Protein AF-A0A1A2S470-F1 (afdb_monomer_lite)

Foldseek 3Di:
DQVVVVCVVVVFPDKDFDPVLVVVVQVVQQVVCPPDPLQPPDDDPQADPVSDRDPDDPDDVVVVCVVPVDDDCVRMDRDDPPPDPVVVVPPPPPDDD

Sequence (97 aa):
MRALTYVRRRGKRYLAVRPVALADFVAEVDRWMSGTVWTTQCSNYFRAPNGRVVTQWRRSARPFWGMTRRLRPAGFRFAAPTASAADAVTGSERGVQ

Secondary structure (DSSP, 8-state):
-HHHHHHHHTT----EE-HHHHHHHHHHHHHHHTTSGGGSSS--TTB-TTS-B-S---S-HHHHHHHHSS--GGGEE-SPPP--TTTTTTTSS-S--

pLDDT: mean 83.55, std 15.25, range [39.53, 96.31]

Structure (mmCIF, N/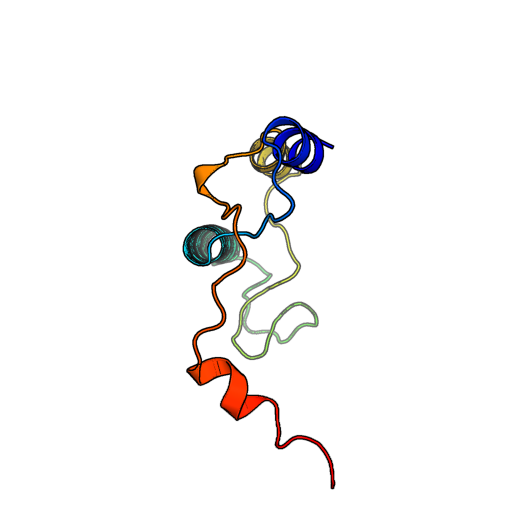CA/C/O backbone):
data_AF-A0A1A2S470-F1
#
_entry.id   AF-A0A1A2S470-F1
#
loop_
_atom_site.group_PDB
_atom_site.id
_atom_site.type_symbol
_atom_site.label_atom_id
_atom_site.label_alt_id
_atom_site.label_comp_id
_atom_site.label_asym_id
_atom_site.label_entity_id
_atom_site.label_seq_id
_atom_site.pdbx_PDB_ins_code
_atom_site.Cartn_x
_atom_site.Cartn_y
_atom_site.Cartn_z
_atom_site.occupancy
_atom_site.B_iso_or_equiv
_atom_site.auth_seq_id
_atom_site.auth_comp_id
_atom_site.auth_asym_id
_atom_site.auth_atom_id
_atom_site.pdbx_PDB_model_num
ATOM 1 N N . MET A 1 1 ? -2.180 15.285 9.755 1.00 75.94 1 MET A N 1
ATOM 2 C CA . MET A 1 1 ? -2.374 13.820 9.917 1.00 75.94 1 MET A CA 1
ATOM 3 C C . MET A 1 1 ? -3.812 13.390 9.571 1.00 75.94 1 MET A C 1
ATOM 5 O O . MET A 1 1 ? -4.662 13.384 10.448 1.00 75.94 1 MET A O 1
ATOM 9 N N . ARG A 1 2 ? -4.132 13.033 8.311 1.00 89.19 2 ARG A N 1
ATOM 10 C CA . ARG A 1 2 ? -5.533 12.755 7.887 1.00 89.19 2 ARG A CA 1
ATOM 11 C C . ARG A 1 2 ? -6.116 11.440 8.429 1.00 89.19 2 ARG A C 1
ATOM 13 O O . ARG A 1 2 ? -7.286 11.413 8.798 1.00 89.19 2 ARG A O 1
ATOM 20 N N . ALA A 1 3 ? -5.315 10.374 8.495 1.00 92.25 3 ALA A N 1
ATOM 21 C CA . ALA A 1 3 ? -5.757 9.066 8.989 1.00 92.25 3 ALA A CA 1
ATOM 22 C C . ALA A 1 3 ? -6.164 9.116 10.470 1.00 92.25 3 ALA A C 1
ATOM 24 O O . ALA A 1 3 ? -7.269 8.710 10.824 1.00 92.25 3 ALA A O 1
ATOM 25 N N . LEU A 1 4 ? -5.320 9.719 11.312 1.00 93.56 4 LEU A N 1
ATOM 26 C CA . LEU A 1 4 ? -5.609 9.893 12.735 1.00 93.56 4 LEU A CA 1
ATOM 27 C C . LEU A 1 4 ? -6.847 10.771 12.966 1.00 93.56 4 LEU A C 1
ATOM 29 O O . LEU A 1 4 ? -7.703 10.425 13.776 1.00 93.56 4 LEU A O 1
ATOM 33 N N . THR A 1 5 ? -6.992 11.875 12.220 1.00 94.19 5 THR A N 1
ATOM 34 C CA . THR A 1 5 ? -8.196 12.717 12.295 1.00 94.19 5 THR A CA 1
ATOM 35 C C . THR A 1 5 ? -9.459 11.938 11.923 1.00 94.19 5 THR A C 1
ATOM 37 O O . THR A 1 5 ? -10.469 12.072 12.610 1.00 94.19 5 THR A O 1
ATOM 40 N N . TYR A 1 6 ? -9.417 11.112 10.872 1.00 94.06 6 TYR A N 1
ATOM 41 C CA . TYR A 1 6 ? -10.556 10.284 10.466 1.00 94.06 6 TYR A CA 1
ATOM 42 C C . TYR A 1 6 ? -10.964 9.297 11.568 1.00 94.06 6 TYR A C 1
ATOM 44 O O . TYR A 1 6 ? -12.137 9.223 11.925 1.00 94.06 6 TYR A O 1
ATOM 52 N N . VAL A 1 7 ? -9.990 8.578 12.132 1.00 94.81 7 VAL A N 1
ATOM 53 C CA . VAL A 1 7 ? -10.201 7.591 13.203 1.00 94.81 7 VAL A CA 1
ATOM 54 C C . VAL A 1 7 ? -10.812 8.255 14.440 1.00 94.81 7 VAL A C 1
ATOM 56 O O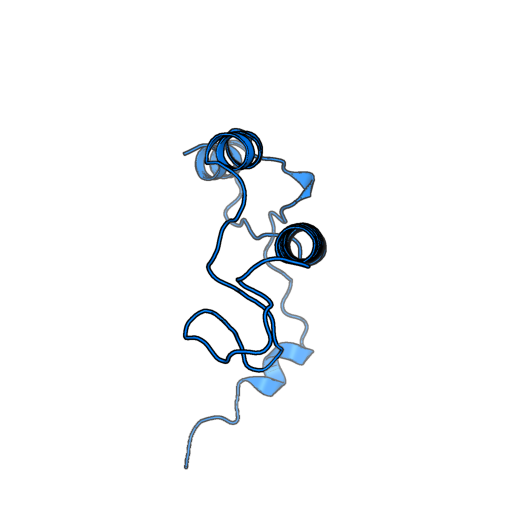 . VAL A 1 7 ? -11.846 7.796 14.927 1.00 94.81 7 VAL A O 1
ATOM 59 N N . ARG A 1 8 ? -10.254 9.395 14.875 1.00 94.75 8 ARG A N 1
ATOM 60 C CA . ARG A 1 8 ? -10.755 10.168 16.025 1.00 94.75 8 ARG A CA 1
ATOM 61 C C . ARG A 1 8 ? -12.181 10.677 15.815 1.00 94.75 8 ARG A C 1
ATOM 63 O O . ARG A 1 8 ? -13.023 10.480 16.682 1.00 94.75 8 ARG A O 1
ATOM 70 N N . ARG A 1 9 ? -12.486 11.270 14.652 1.00 95.50 9 ARG A N 1
ATOM 71 C CA . ARG A 1 9 ? -13.839 11.776 14.329 1.00 95.50 9 ARG A CA 1
ATOM 72 C C . ARG A 1 9 ? -14.903 10.679 14.279 1.00 95.50 9 ARG A C 1
ATOM 74 O O . ARG A 1 9 ? -16.082 10.972 14.413 1.00 95.50 9 ARG A O 1
ATOM 81 N N . ARG A 1 10 ? -14.500 9.429 14.048 1.00 94.38 10 ARG A N 1
ATOM 82 C CA . ARG A 1 10 ? -15.395 8.267 13.975 1.00 94.38 10 ARG A CA 1
ATOM 83 C C . ARG A 1 10 ? -15.426 7.451 15.273 1.00 94.38 10 ARG A C 1
ATOM 85 O O . ARG A 1 10 ? -15.978 6.352 15.261 1.00 94.38 10 ARG A O 1
ATOM 92 N N . GLY A 1 11 ? -14.801 7.938 16.352 1.00 95.38 11 GLY A N 1
ATOM 93 C CA . GLY A 1 11 ? -14.725 7.230 17.635 1.00 95.38 11 GLY A CA 1
ATOM 94 C C . GLY A 1 11 ? -14.021 5.871 17.547 1.00 95.38 11 GLY A C 1
ATOM 95 O O . GLY A 1 11 ? -14.280 4.979 18.351 1.00 95.38 11 GLY A O 1
ATOM 96 N N . LYS A 1 12 ? -13.168 5.664 16.536 1.00 94.75 12 LYS A N 1
ATOM 97 C CA . LYS A 1 12 ? -12.440 4.407 16.344 1.00 94.75 12 LYS A CA 1
ATOM 98 C C . LYS A 1 12 ? -11.111 4.463 17.092 1.00 94.75 12 LYS A C 1
ATOM 100 O O . LYS A 1 12 ? -10.523 5.525 17.260 1.00 94.75 12 LYS A O 1
ATOM 105 N N . ARG A 1 13 ? -10.634 3.296 17.520 1.00 94.00 13 ARG A N 1
ATOM 106 C CA . ARG A 1 13 ? -9.327 3.111 18.182 1.00 94.00 13 ARG A CA 1
ATOM 107 C C . ARG A 1 13 ? -8.388 2.207 17.384 1.00 94.00 13 ARG A C 1
ATOM 109 O O . ARG A 1 13 ? -7.275 1.938 17.808 1.00 94.00 13 ARG A O 1
ATOM 116 N N . TYR A 1 14 ? -8.853 1.744 16.227 1.00 94.62 14 TYR A N 1
ATOM 117 C CA . TYR A 1 14 ? -8.167 0.773 15.401 1.00 94.62 14 TYR A CA 1
ATOM 118 C C . TYR A 1 14 ? -8.181 1.208 13.938 1.00 94.62 14 TYR A C 1
ATOM 120 O O . TYR A 1 14 ? -9.202 1.677 13.428 1.00 94.62 14 TYR A O 1
ATOM 128 N N . LEU A 1 15 ? -7.046 1.030 13.268 1.00 94.94 15 LEU A N 1
ATOM 129 C CA . LEU A 1 15 ? -6.885 1.217 11.834 1.00 94.94 15 LEU A CA 1
ATOM 130 C C . LEU A 1 15 ? -5.801 0.259 11.339 1.00 94.94 15 LEU A C 1
ATOM 132 O O . LEU A 1 15 ? -4.664 0.348 11.788 1.00 94.94 15 LEU A O 1
ATOM 136 N N . ALA A 1 16 ? -6.129 -0.612 10.391 1.00 95.94 16 ALA A N 1
ATOM 137 C CA . ALA A 1 16 ? -5.140 -1.421 9.681 1.00 95.94 16 ALA A CA 1
ATOM 138 C C . ALA A 1 16 ? -5.480 -1.507 8.195 1.00 95.94 16 ALA A C 1
ATOM 140 O O . ALA A 1 16 ? -6.640 -1.373 7.808 1.00 95.94 16 ALA A O 1
ATOM 141 N N . VAL A 1 17 ? -4.472 -1.734 7.358 1.00 96.19 17 VAL A N 1
ATOM 142 C CA . VAL A 1 17 ? -4.661 -1.963 5.920 1.00 96.19 17 VAL A CA 1
ATOM 143 C C . VAL A 1 17 ? -5.342 -3.321 5.716 1.00 96.19 17 VAL A C 1
ATOM 145 O O . VAL A 1 17 ? -5.051 -4.284 6.428 1.00 96.19 17 VAL A O 1
ATOM 148 N N . ARG A 1 18 ? -6.287 -3.406 4.774 1.00 96.00 18 ARG A N 1
ATOM 149 C CA . ARG A 1 18 ? -6.885 -4.690 4.376 1.00 96.00 18 ARG A CA 1
ATOM 150 C C . ARG A 1 18 ? -5.863 -5.494 3.557 1.00 96.00 18 ARG A C 1
ATOM 152 O O . ARG A 1 18 ? -5.250 -4.896 2.675 1.00 96.00 18 ARG A O 1
ATOM 159 N N . PRO A 1 19 ? -5.724 -6.819 3.757 1.00 96.12 19 PRO A N 1
ATOM 160 C CA . PRO A 1 19 ? -4.759 -7.633 3.009 1.00 96.12 19 PRO A CA 1
ATOM 161 C C . PRO A 1 19 ? -4.868 -7.481 1.487 1.00 96.12 19 PRO A C 1
ATOM 163 O O . PRO A 1 19 ? -3.857 -7.287 0.824 1.00 96.12 19 PRO A O 1
ATOM 166 N N . VAL A 1 20 ? -6.094 -7.451 0.951 1.00 95.94 20 VAL A N 1
ATOM 167 C CA . VAL A 1 20 ? -6.343 -7.231 -0.485 1.00 95.94 20 VAL A CA 1
ATOM 168 C C . VAL A 1 20 ? -5.796 -5.889 -0.981 1.00 95.94 20 VAL A C 1
ATOM 170 O O . VAL A 1 20 ? -5.116 -5.842 -1.992 1.00 95.94 20 VAL A O 1
ATOM 173 N N . ALA A 1 21 ? -5.977 -4.805 -0.218 1.00 96.31 21 ALA A N 1
ATOM 174 C CA . ALA A 1 21 ? -5.489 -3.485 -0.613 1.00 96.31 21 ALA A CA 1
ATOM 175 C C . ALA A 1 21 ? -3.953 -3.412 -0.615 1.00 96.31 21 ALA A C 1
ATOM 177 O O . ALA A 1 21 ? -3.369 -2.701 -1.433 1.00 96.31 21 ALA A O 1
ATOM 178 N N . LEU A 1 22 ? -3.301 -4.141 0.298 1.00 95.50 22 LEU A N 1
ATOM 179 C CA . LEU A 1 22 ? -1.849 -4.287 0.291 1.00 95.50 22 LEU A CA 1
ATOM 180 C C . LEU A 1 22 ? -1.387 -5.106 -0.918 1.00 95.50 22 LEU A C 1
ATOM 182 O O . LEU A 1 22 ? -0.447 -4.687 -1.586 1.00 95.50 22 LEU A O 1
ATOM 186 N N . ALA A 1 23 ? -2.044 -6.233 -1.202 1.00 95.75 23 ALA A N 1
ATOM 187 C CA . ALA A 1 23 ? -1.721 -7.097 -2.335 1.00 95.75 23 ALA A CA 1
ATOM 188 C C . ALA A 1 23 ? -1.856 -6.356 -3.674 1.00 95.75 23 ALA A C 1
ATOM 190 O O . ALA A 1 23 ? -0.930 -6.397 -4.480 1.00 95.75 23 ALA A O 1
ATOM 191 N N . ASP A 1 24 ? -2.940 -5.600 -3.863 1.00 95.62 24 ASP A N 1
ATOM 192 C CA . ASP A 1 24 ? -3.169 -4.787 -5.062 1.00 95.62 24 ASP A CA 1
ATOM 193 C C . ASP A 1 24 ? -2.075 -3.722 -5.240 1.00 95.62 24 ASP A C 1
ATOM 195 O O . ASP A 1 24 ? -1.535 -3.541 -6.332 1.00 95.62 24 ASP A O 1
ATOM 199 N N . PHE A 1 25 ? -1.709 -3.024 -4.157 1.00 93.06 25 PHE A N 1
ATOM 200 C CA . PHE A 1 25 ? -0.629 -2.034 -4.184 1.00 93.06 25 PHE A CA 1
ATOM 201 C C . PHE A 1 25 ? 0.718 -2.674 -4.537 1.00 93.06 25 PHE A C 1
ATOM 203 O O . PHE A 1 25 ? 1.471 -2.140 -5.348 1.00 93.06 25 PHE A O 1
ATOM 210 N N . VAL A 1 26 ? 1.006 -3.826 -3.939 1.00 92.31 26 VAL A N 1
ATOM 211 C CA . VAL A 1 26 ? 2.211 -4.616 -4.188 1.00 92.31 26 VAL A CA 1
ATOM 212 C C . VAL A 1 26 ? 2.296 -5.060 -5.648 1.00 92.31 26 VAL A C 1
ATOM 214 O O . VAL A 1 26 ? 3.333 -4.846 -6.272 1.00 92.31 26 VAL A O 1
ATOM 217 N N . ALA A 1 27 ? 1.221 -5.619 -6.205 1.00 93.44 27 ALA A N 1
ATOM 218 C CA . ALA A 1 27 ? 1.183 -6.084 -7.589 1.00 93.44 27 ALA A CA 1
ATOM 219 C C . ALA A 1 27 ? 1.423 -4.934 -8.578 1.00 93.44 27 ALA A C 1
ATOM 221 O O . ALA A 1 27 ? 2.132 -5.085 -9.573 1.00 93.44 27 ALA A O 1
ATOM 222 N N . GLU A 1 28 ? 0.883 -3.753 -8.273 1.00 92.75 28 GLU A N 1
ATOM 223 C CA . GLU A 1 28 ? 1.101 -2.556 -9.076 1.00 92.75 28 GLU A CA 1
ATOM 224 C C . GLU A 1 28 ? 2.563 -2.083 -9.040 1.00 92.75 28 GLU A C 1
ATOM 226 O O . GLU A 1 28 ? 3.124 -1.710 -10.075 1.00 92.75 28 GLU A O 1
ATOM 231 N N . VAL A 1 29 ? 3.199 -2.125 -7.865 1.00 91.38 29 VAL A N 1
ATOM 232 C CA . VAL A 1 29 ? 4.623 -1.795 -7.715 1.00 91.38 29 VAL A CA 1
ATOM 233 C C . VAL A 1 29 ? 5.494 -2.802 -8.463 1.00 91.38 29 VAL A C 1
ATOM 235 O O . VAL A 1 29 ? 6.366 -2.384 -9.226 1.00 91.38 29 VAL A O 1
ATOM 238 N N . ASP A 1 30 ? 5.231 -4.101 -8.315 1.00 90.00 30 ASP A N 1
ATOM 239 C CA . ASP A 1 30 ? 5.964 -5.158 -9.019 1.00 90.00 30 ASP A CA 1
ATOM 240 C C . ASP A 1 30 ? 5.856 -4.973 -10.544 1.00 90.00 30 ASP A C 1
ATOM 242 O O . ASP A 1 30 ? 6.861 -5.020 -11.260 1.00 90.00 30 ASP A O 1
ATOM 246 N N . ARG A 1 31 ? 4.656 -4.644 -11.047 1.00 91.38 31 ARG A N 1
ATOM 247 C CA . ARG A 1 31 ? 4.429 -4.317 -12.462 1.00 91.38 31 ARG A CA 1
ATOM 248 C C . ARG A 1 31 ? 5.283 -3.144 -12.933 1.00 91.38 31 ARG A C 1
ATOM 250 O O . ARG A 1 31 ? 5.796 -3.174 -14.047 1.00 91.38 31 ARG A O 1
ATOM 257 N N . TRP A 1 32 ? 5.449 -2.105 -12.116 1.00 90.81 32 TRP A N 1
ATOM 258 C CA . TRP A 1 32 ? 6.304 -0.972 -12.477 1.00 90.81 32 TRP A CA 1
ATOM 259 C C . TRP A 1 32 ? 7.792 -1.306 -12.457 1.00 90.81 32 TRP A C 1
ATOM 261 O O . TRP A 1 32 ? 8.540 -0.666 -13.200 1.00 90.81 32 TRP A O 1
ATOM 271 N N . MET A 1 33 ? 8.213 -2.246 -11.610 1.00 89.25 33 MET A N 1
ATOM 272 C CA . MET A 1 33 ? 9.605 -2.687 -11.494 1.00 89.25 33 MET A CA 1
ATOM 273 C C . MET A 1 33 ? 10.029 -3.621 -12.624 1.00 89.25 33 MET A C 1
ATOM 275 O O . MET A 1 33 ? 11.205 -3.619 -12.986 1.00 89.25 33 MET A O 1
ATOM 279 N N . SER A 1 34 ? 9.091 -4.382 -13.192 1.00 88.44 34 SER A N 1
ATOM 280 C CA . SER A 1 34 ? 9.359 -5.291 -14.307 1.00 88.44 34 SER A CA 1
ATOM 281 C C . SER A 1 34 ? 10.027 -4.582 -15.491 1.00 88.44 34 SER A C 1
ATOM 283 O O . SER A 1 34 ? 9.636 -3.478 -15.881 1.00 88.44 34 SER A O 1
ATOM 285 N N . GLY A 1 35 ? 11.054 -5.221 -16.058 1.00 86.50 35 GLY A N 1
ATOM 286 C CA . GLY A 1 35 ? 11.791 -4.715 -17.220 1.00 86.50 35 GLY A CA 1
ATOM 287 C C . GLY A 1 35 ? 12.738 -3.553 -16.911 1.00 86.50 35 GLY A C 1
ATOM 288 O O . GLY A 1 35 ? 13.135 -2.824 -17.817 1.00 86.50 35 GLY A O 1
ATOM 289 N N . THR A 1 36 ? 13.093 -3.343 -15.642 1.00 86.69 36 THR A N 1
ATOM 290 C CA . THR A 1 36 ? 13.998 -2.262 -15.227 1.00 86.69 36 THR A CA 1
ATOM 291 C C . THR A 1 36 ? 15.309 -2.816 -14.689 1.00 86.69 36 THR A C 1
ATOM 293 O O . THR A 1 36 ? 15.418 -4.004 -14.386 1.00 86.69 36 THR A O 1
ATOM 296 N N . VAL A 1 37 ? 16.300 -1.937 -14.500 1.00 85.62 37 VAL A N 1
ATOM 297 C CA . VAL A 1 37 ? 17.589 -2.293 -13.879 1.00 85.62 37 VAL A CA 1
ATOM 298 C C . VAL A 1 37 ? 17.436 -2.909 -12.481 1.00 85.62 37 VAL A C 1
ATOM 300 O O . VAL A 1 37 ? 18.310 -3.633 -12.026 1.00 85.62 37 VAL A O 1
ATOM 303 N N . TRP A 1 38 ? 16.310 -2.673 -11.805 1.00 77.62 38 TRP A N 1
ATOM 304 C CA . TRP A 1 38 ? 16.022 -3.233 -10.485 1.00 77.62 38 TRP A CA 1
ATOM 305 C C . TRP A 1 38 ? 15.677 -4.728 -10.524 1.00 77.62 38 TRP A C 1
ATOM 307 O O . TRP A 1 38 ? 15.809 -5.410 -9.513 1.00 77.62 38 TRP A O 1
ATOM 317 N N . THR A 1 39 ? 15.249 -5.245 -11.678 1.00 77.38 39 THR A N 1
ATOM 318 C CA . THR A 1 39 ? 14.863 -6.653 -11.869 1.00 77.38 39 THR A CA 1
ATOM 319 C C . THR A 1 39 ? 15.841 -7.428 -12.752 1.00 77.38 39 THR A C 1
ATOM 321 O O . THR A 1 39 ? 15.526 -8.538 -13.177 1.00 77.38 39 THR A O 1
ATOM 324 N N . THR A 1 40 ? 17.009 -6.860 -13.068 1.00 78.62 40 THR A N 1
ATOM 325 C CA . THR A 1 40 ? 18.055 -7.583 -13.804 1.00 78.62 40 THR A CA 1
ATOM 326 C C . THR A 1 40 ? 18.614 -8.725 -12.948 1.00 78.62 40 THR A C 1
ATOM 328 O O . THR A 1 40 ? 18.453 -8.751 -11.728 1.00 78.62 40 THR A O 1
ATOM 331 N N . GLN A 1 41 ? 19.238 -9.719 -13.585 1.00 68.38 41 GLN A N 1
ATOM 332 C CA . GLN A 1 41 ? 19.641 -10.980 -12.941 1.00 68.38 41 GLN A CA 1
ATOM 333 C C . GLN A 1 41 ? 20.755 -10.841 -11.880 1.00 68.38 41 GLN A C 1
ATOM 335 O O . GLN A 1 41 ? 21.152 -11.838 -11.285 1.00 68.38 41 GLN A O 1
ATOM 340 N N . CYS A 1 42 ? 21.226 -9.629 -11.584 1.00 70.31 42 CYS A N 1
ATOM 341 C CA . CYS A 1 42 ? 22.227 -9.393 -10.551 1.00 70.31 42 CYS A CA 1
ATOM 342 C C . CYS A 1 42 ? 21.590 -9.395 -9.151 1.00 70.31 42 CYS A C 1
ATOM 344 O O . CYS A 1 42 ? 20.568 -8.748 -8.906 1.00 70.31 42 CYS A O 1
ATOM 346 N N . SER A 1 43 ? 22.209 -10.112 -8.211 1.00 71.69 43 SER A N 1
ATOM 347 C CA . SER A 1 43 ? 21.868 -9.994 -6.791 1.00 71.69 43 SER A CA 1
ATOM 348 C C . SER A 1 43 ? 22.312 -8.623 -6.275 1.00 71.69 43 SER A C 1
ATOM 350 O O . SER A 1 43 ? 23.416 -8.172 -6.575 1.00 71.69 43 SER A O 1
ATOM 352 N N . ASN A 1 44 ? 21.445 -7.938 -5.533 1.00 74.88 44 ASN A N 1
ATOM 353 C CA . ASN A 1 44 ? 21.706 -6.612 -4.978 1.00 74.88 44 ASN A CA 1
ATOM 354 C C . ASN A 1 44 ? 20.954 -6.454 -3.649 1.00 74.88 44 ASN A C 1
ATOM 356 O O . ASN A 1 44 ? 19.924 -7.095 -3.446 1.00 74.88 44 ASN A O 1
ATOM 360 N N . TYR A 1 45 ? 21.420 -5.548 -2.787 1.00 84.75 45 TYR A N 1
ATOM 361 C CA . TYR A 1 45 ? 20.877 -5.247 -1.457 1.00 84.75 45 TYR A CA 1
ATOM 362 C C . TYR A 1 45 ? 19.349 -5.053 -1.424 1.00 84.75 45 TYR A C 1
ATOM 364 O O . TYR A 1 45 ? 18.687 -5.428 -0.462 1.00 84.75 45 TYR A O 1
ATOM 372 N N . PHE A 1 46 ? 18.767 -4.492 -2.486 1.00 81.94 46 PHE A N 1
ATOM 373 C CA . PHE A 1 46 ? 17.335 -4.178 -2.553 1.00 81.94 46 PHE A CA 1
ATOM 374 C C . PHE A 1 46 ? 16.442 -5.356 -2.967 1.00 81.94 46 PHE A C 1
ATOM 376 O O . PHE A 1 46 ? 15.216 -5.207 -2.990 1.00 81.94 46 PHE A O 1
ATOM 383 N N . ARG A 1 47 ? 17.033 -6.500 -3.336 1.00 80.75 47 ARG A N 1
ATOM 384 C CA . ARG A 1 47 ? 16.318 -7.660 -3.871 1.00 80.75 47 ARG A CA 1
ATOM 385 C C . ARG A 1 47 ? 16.191 -8.739 -2.802 1.00 80.75 47 ARG A C 1
ATOM 387 O O . ARG A 1 47 ? 17.181 -9.227 -2.268 1.00 80.75 47 ARG A O 1
ATOM 394 N N . ALA A 1 48 ? 14.957 -9.120 -2.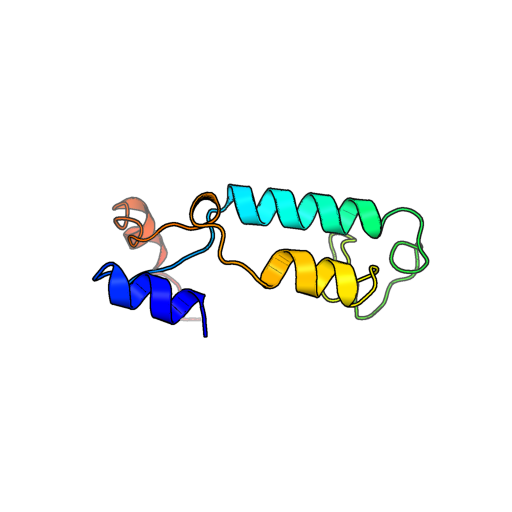500 1.00 84.50 48 ALA A N 1
ATOM 395 C CA . ALA A 1 48 ? 14.676 -10.231 -1.605 1.00 84.50 48 ALA A CA 1
ATOM 396 C C . ALA A 1 48 ? 14.984 -11.581 -2.292 1.00 84.50 48 ALA A C 1
ATOM 398 O O . ALA A 1 48 ? 14.983 -11.648 -3.525 1.00 84.50 48 ALA A O 1
ATOM 399 N N . PRO A 1 49 ? 15.170 -12.680 -1.531 1.00 83.56 49 PRO A N 1
ATOM 400 C CA . PRO A 1 49 ? 15.407 -14.015 -2.097 1.00 83.56 49 PRO A CA 1
ATOM 401 C C . PRO A 1 49 ? 14.325 -14.486 -3.083 1.00 83.56 49 PRO A C 1
ATOM 403 O O . PRO A 1 49 ? 14.606 -15.245 -4.001 1.00 83.56 49 PRO A O 1
ATOM 406 N N . ASN A 1 50 ? 13.093 -13.986 -2.945 1.00 83.06 50 ASN A N 1
ATOM 407 C CA . ASN A 1 50 ? 11.987 -14.244 -3.875 1.00 83.06 50 ASN A CA 1
ATOM 408 C C . ASN A 1 50 ? 12.049 -13.410 -5.175 1.00 83.06 50 ASN A C 1
ATOM 410 O O . ASN A 1 50 ? 11.097 -13.399 -5.952 1.00 83.06 50 ASN A O 1
ATOM 414 N N . GLY A 1 51 ? 13.134 -12.665 -5.395 1.00 80.19 51 GLY A N 1
ATOM 415 C CA . GLY A 1 51 ? 13.385 -11.879 -6.596 1.00 80.19 51 GLY A CA 1
ATOM 416 C C . GLY A 1 51 ? 12.715 -10.505 -6.633 1.00 80.19 51 GLY A C 1
ATOM 417 O O . GLY A 1 51 ? 12.962 -9.762 -7.588 1.00 80.19 51 GLY A O 1
ATOM 418 N N . ARG A 1 52 ? 11.912 -10.144 -5.623 1.00 84.50 52 ARG A N 1
ATOM 419 C CA . ARG A 1 52 ? 11.188 -8.865 -5.564 1.00 84.50 52 ARG A CA 1
ATOM 420 C C . ARG A 1 52 ? 12.052 -7.745 -5.002 1.00 84.50 52 ARG A C 1
ATOM 422 O O . ARG A 1 52 ? 12.874 -7.962 -4.113 1.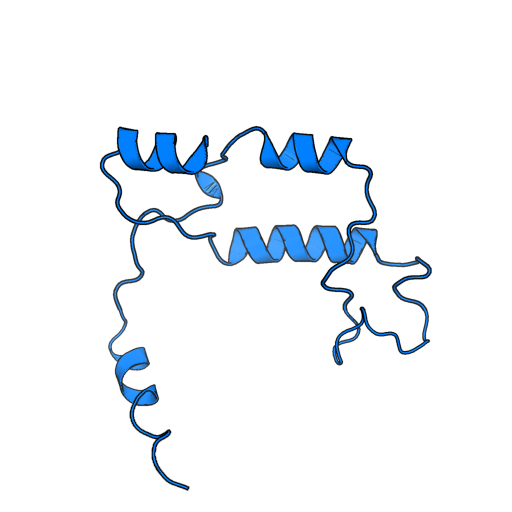00 84.50 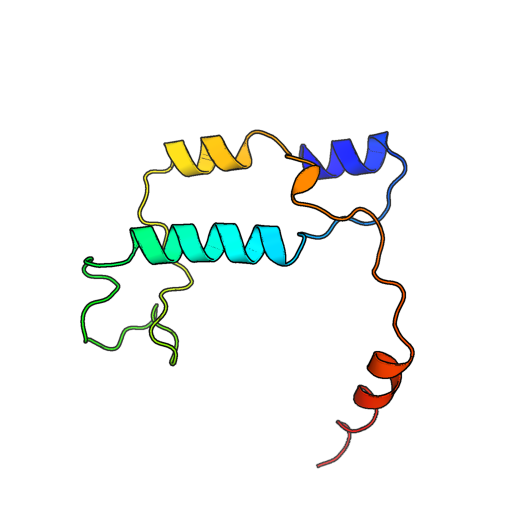52 ARG A O 1
ATOM 429 N N . VAL A 1 53 ? 11.814 -6.530 -5.487 1.00 84.50 53 VAL A N 1
ATOM 430 C CA . VAL A 1 53 ? 12.436 -5.310 -4.962 1.00 84.50 53 VAL A CA 1
ATOM 431 C C . VAL A 1 53 ? 11.453 -4.620 -4.032 1.00 84.50 53 VAL A C 1
ATOM 433 O O . VAL A 1 53 ? 10.393 -4.178 -4.466 1.00 84.50 53 VAL A O 1
ATOM 436 N N . VAL A 1 54 ? 11.791 -4.556 -2.745 1.00 80.19 54 VAL A N 1
ATOM 437 C CA . VAL A 1 54 ? 10.819 -4.232 -1.683 1.00 80.19 5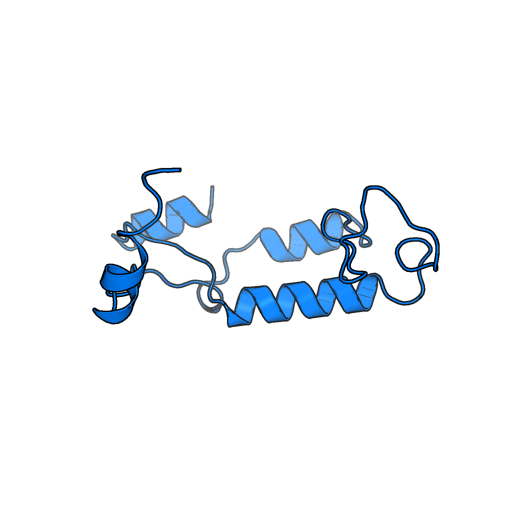4 VAL A CA 1
ATOM 438 C C . VAL A 1 54 ? 10.881 -2.786 -1.188 1.00 80.19 54 VAL A C 1
ATOM 440 O O . VAL A 1 54 ? 9.916 -2.303 -0.603 1.00 80.19 54 VAL A O 1
ATOM 443 N N . THR A 1 55 ? 11.987 -2.078 -1.423 1.00 80.44 55 THR A N 1
ATOM 444 C CA . THR A 1 55 ? 12.211 -0.722 -0.882 1.00 80.44 55 THR A CA 1
ATOM 445 C C . THR A 1 55 ? 12.061 0.390 -1.912 1.00 80.44 55 THR A C 1
ATOM 447 O O . THR A 1 55 ? 11.856 1.546 -1.546 1.00 80.44 55 THR A O 1
ATOM 450 N N . GLN A 1 56 ? 12.203 0.073 -3.199 1.00 85.75 56 GLN A N 1
ATOM 451 C CA . GLN A 1 56 ? 12.351 1.096 -4.227 1.00 85.75 56 GLN A CA 1
ATOM 452 C C . GLN A 1 56 ? 10.995 1.590 -4.731 1.00 85.75 56 GLN A C 1
ATOM 454 O O . GLN A 1 56 ? 10.041 0.831 -4.894 1.00 85.75 56 GLN A O 1
ATOM 459 N N . TRP A 1 57 ? 10.931 2.882 -5.048 1.00 87.88 57 TRP A N 1
ATOM 460 C CA . TRP A 1 57 ? 9.790 3.514 -5.699 1.00 87.88 57 TRP A CA 1
ATOM 461 C C . TRP A 1 57 ? 10.228 4.061 -7.052 1.00 87.88 57 TRP A C 1
ATOM 463 O O . TRP A 1 57 ? 11.009 5.005 -7.130 1.00 87.88 57 TRP A O 1
ATOM 473 N N . ARG A 1 58 ? 9.733 3.461 -8.136 1.00 85.19 58 ARG A N 1
ATOM 474 C CA . ARG A 1 58 ? 10.167 3.827 -9.490 1.00 85.19 58 ARG A CA 1
ATOM 475 C C . ARG A 1 58 ? 9.507 5.098 -10.027 1.00 85.19 58 ARG A C 1
ATOM 477 O O . ARG A 1 58 ? 10.055 5.769 -10.898 1.00 85.19 58 ARG A O 1
ATOM 484 N N . ARG A 1 59 ? 8.287 5.404 -9.586 1.00 89.44 59 ARG A N 1
ATOM 485 C CA . ARG A 1 59 ? 7.556 6.574 -10.090 1.00 89.44 59 ARG A CA 1
ATOM 486 C C . ARG A 1 59 ? 8.157 7.853 -9.496 1.00 89.44 59 ARG A C 1
ATOM 488 O O . ARG A 1 59 ? 8.896 7.826 -8.521 1.00 89.44 59 ARG A O 1
ATOM 495 N N . SER A 1 60 ? 7.788 9.007 -10.041 1.00 91.56 60 SER A N 1
ATOM 496 C CA . SER A 1 60 ? 8.130 10.276 -9.397 1.00 91.56 60 SER A CA 1
ATOM 497 C C . SER A 1 60 ? 7.385 10.451 -8.062 1.00 91.56 60 SER A C 1
ATOM 499 O O . SER A 1 60 ? 6.466 9.695 -7.720 1.00 91.56 60 SER A O 1
ATOM 501 N N . ALA A 1 61 ? 7.742 11.490 -7.308 1.00 93.88 61 ALA A N 1
ATOM 502 C CA . ALA A 1 61 ? 7.049 11.842 -6.069 1.00 93.88 61 ALA A CA 1
ATOM 503 C C . ALA A 1 61 ? 5.577 12.251 -6.297 1.00 93.88 61 ALA A C 1
ATOM 505 O O . ALA A 1 61 ? 4.744 12.108 -5.403 1.00 93.88 61 ALA A O 1
ATOM 506 N N . ARG A 1 62 ? 5.220 12.730 -7.501 1.00 95.25 62 ARG A N 1
ATOM 507 C CA . ARG A 1 62 ? 3.862 13.210 -7.821 1.00 95.25 62 ARG A CA 1
ATOM 508 C C . ARG A 1 62 ? 2.797 12.099 -7.730 1.00 95.25 62 ARG A C 1
ATOM 510 O O . ARG A 1 62 ? 1.812 12.312 -7.021 1.00 95.25 62 ARG A O 1
ATOM 517 N N . PRO A 1 63 ? 2.955 10.920 -8.371 1.00 93.50 63 PRO A N 1
ATOM 518 C CA . PRO A 1 63 ? 2.053 9.787 -8.164 1.00 93.50 63 PRO A CA 1
ATOM 519 C C . PRO A 1 63 ? 1.952 9.350 -6.704 1.00 93.50 63 PRO A C 1
ATOM 521 O O . PRO A 1 63 ? 0.842 9.159 -6.212 1.00 93.50 63 PRO A O 1
ATOM 524 N N . PHE A 1 64 ? 3.079 9.277 -5.988 1.00 92.44 64 PHE A N 1
ATOM 525 C CA . PHE A 1 64 ? 3.086 8.900 -4.573 1.00 92.44 64 PHE A CA 1
ATOM 526 C C . PHE A 1 64 ? 2.247 9.866 -3.728 1.00 92.44 64 PHE A C 1
ATOM 528 O O . PHE A 1 64 ? 1.350 9.450 -2.988 1.00 92.44 64 PHE A O 1
ATOM 535 N N . TRP A 1 65 ? 2.465 11.171 -3.904 1.00 94.06 65 TRP A N 1
ATOM 536 C CA . TRP A 1 65 ? 1.651 12.208 -3.277 1.00 94.06 65 TRP A CA 1
ATOM 537 C C . TRP A 1 65 ? 0.177 12.074 -3.668 1.00 94.06 65 TRP A C 1
ATOM 539 O O . TRP A 1 65 ? -0.710 12.157 -2.822 1.00 94.06 65 TRP A O 1
ATOM 549 N N . GLY A 1 66 ? -0.119 11.808 -4.940 1.00 94.81 66 GLY A N 1
ATOM 550 C CA . GLY A 1 66 ? -1.489 11.641 -5.410 1.00 94.81 66 GLY A CA 1
ATOM 551 C C . GLY A 1 66 ? -2.226 10.456 -4.782 1.00 94.81 66 GLY A C 1
ATOM 552 O O . GLY A 1 66 ? -3.414 10.576 -4.470 1.00 94.81 66 GLY A O 1
ATOM 553 N N . MET A 1 67 ? -1.522 9.351 -4.548 1.00 92.12 67 MET A N 1
ATOM 554 C CA . MET A 1 67 ? -2.059 8.154 -3.901 1.00 92.12 67 MET A CA 1
ATOM 555 C C . MET A 1 67 ? -2.278 8.361 -2.397 1.00 92.12 67 MET A C 1
ATOM 557 O O . MET A 1 67 ? -3.263 7.866 -1.852 1.00 92.12 67 MET A O 1
ATOM 561 N N . THR A 1 68 ? -1.411 9.133 -1.735 1.00 93.12 68 THR A N 1
ATOM 562 C CA . THR A 1 68 ? -1.391 9.273 -0.266 1.00 93.12 68 THR A CA 1
ATOM 563 C C . THR A 1 68 ? -2.064 10.545 0.264 1.00 93.12 68 THR A C 1
ATOM 565 O O . THR A 1 68 ? -2.447 10.600 1.434 1.00 93.12 68 THR A O 1
ATOM 568 N N . ARG A 1 69 ? -2.308 11.564 -0.578 1.00 94.06 69 ARG A N 1
ATOM 569 C CA . ARG A 1 69 ? -2.903 12.854 -0.160 1.00 94.06 69 ARG A CA 1
ATOM 570 C C . ARG A 1 69 ? -4.316 12.743 0.424 1.00 94.06 69 ARG A C 1
ATOM 572 O O . ARG A 1 69 ? -4.795 13.671 1.082 1.00 94.06 69 ARG A O 1
ATOM 579 N N . ARG A 1 70 ? -5.037 11.648 0.173 1.00 91.94 70 ARG A N 1
ATOM 580 C CA . ARG A 1 70 ? -6.389 11.393 0.697 1.00 91.94 70 ARG A CA 1
ATOM 581 C C . ARG A 1 70 ? -6.447 9.995 1.299 1.00 91.94 70 ARG A C 1
ATOM 583 O O . ARG A 1 70 ? -6.040 9.034 0.660 1.00 91.94 70 ARG A O 1
ATOM 590 N N . LEU A 1 71 ? -7.020 9.886 2.499 1.00 92.12 71 LEU A N 1
ATOM 591 C CA . LEU A 1 71 ? -7.382 8.587 3.058 1.00 92.12 71 LEU A CA 1
ATOM 592 C C . LEU A 1 71 ? -8.541 8.012 2.238 1.00 92.12 71 LEU A C 1
ATOM 594 O O . LEU A 1 71 ? -9.553 8.689 2.058 1.00 92.12 71 LEU A O 1
ATOM 598 N N . ARG A 1 72 ? -8.403 6.767 1.782 1.00 93.81 72 ARG A N 1
ATOM 599 C CA . ARG A 1 72 ? -9.474 5.998 1.139 1.00 93.81 72 ARG A CA 1
ATOM 600 C C . ARG A 1 72 ? -9.965 4.924 2.114 1.00 93.81 72 ARG A C 1
ATOM 602 O O . ARG A 1 72 ? -9.296 3.901 2.225 1.00 93.81 72 ARG A O 1
ATOM 609 N N . PRO A 1 73 ? -11.096 5.114 2.821 1.00 93.88 73 PRO A N 1
ATOM 610 C CA . PRO A 1 73 ? -11.527 4.191 3.876 1.00 93.88 73 PRO A CA 1
ATOM 611 C C . PRO A 1 73 ? -11.679 2.732 3.427 1.00 93.88 73 PRO A C 1
ATOM 613 O O . PRO A 1 73 ? -11.413 1.836 4.215 1.00 93.88 73 PRO A O 1
ATOM 616 N N . ALA A 1 74 ? -12.029 2.491 2.158 1.00 94.44 74 ALA A N 1
ATOM 617 C CA . ALA A 1 74 ? -12.224 1.151 1.596 1.00 94.44 74 ALA A CA 1
ATOM 618 C C . ALA A 1 74 ? -10.977 0.242 1.644 1.00 94.44 74 ALA A C 1
ATOM 620 O O . ALA A 1 74 ? -11.108 -0.983 1.648 1.00 94.44 74 ALA A O 1
ATOM 621 N N . GLY A 1 75 ? -9.774 0.829 1.699 1.00 95.25 75 GLY A N 1
ATOM 622 C CA . GLY A 1 75 ? -8.514 0.088 1.825 1.00 95.25 75 GLY A CA 1
ATOM 623 C C . GLY A 1 75 ? -8.167 -0.319 3.259 1.00 95.25 75 GLY A C 1
ATOM 624 O O . GLY A 1 75 ? -7.162 -0.991 3.475 1.00 95.25 75 GLY A O 1
ATOM 625 N N . PHE A 1 76 ? -8.974 0.080 4.245 1.00 95.56 76 PHE A N 1
ATOM 626 C CA . PHE A 1 76 ? -8.672 -0.098 5.661 1.00 95.56 76 PHE A CA 1
ATOM 627 C C . PHE A 1 76 ? -9.790 -0.828 6.400 1.00 95.56 76 PHE A C 1
ATOM 629 O O . PHE A 1 76 ? -10.961 -0.776 6.030 1.00 95.56 76 PHE A O 1
ATOM 636 N N . ARG A 1 77 ? -9.410 -1.486 7.492 1.00 95.31 77 ARG A N 1
ATOM 637 C CA . ARG A 1 77 ? -10.311 -2.007 8.517 1.00 95.31 77 ARG A CA 1
ATOM 638 C C . ARG A 1 77 ? -10.174 -1.178 9.789 1.00 95.31 77 ARG A C 1
ATOM 640 O O . ARG A 1 77 ? -9.072 -0.791 10.174 1.00 95.31 77 ARG A O 1
ATOM 647 N N . PHE A 1 78 ? -11.307 -0.922 10.437 1.00 95.44 78 PHE A N 1
ATOM 648 C CA . PHE A 1 78 ? -11.414 -0.043 11.610 1.00 95.44 78 PHE A CA 1
ATOM 649 C C . PHE A 1 78 ? -11.760 -0.794 12.904 1.00 95.44 78 PHE A C 1
ATOM 651 O O . PHE A 1 78 ? -12.084 -0.177 13.918 1.00 95.44 78 PHE A O 1
ATOM 658 N N . ALA A 1 79 ? -11.702 -2.124 12.853 1.00 92.31 79 ALA A N 1
ATOM 659 C CA . ALA A 1 79 ? -11.826 -3.025 13.986 1.00 92.31 79 ALA A CA 1
ATOM 660 C C . ALA A 1 79 ? -10.642 -3.999 13.972 1.00 92.31 79 ALA A C 1
ATOM 662 O O . ALA A 1 79 ? -10.171 -4.400 12.895 1.00 92.31 79 ALA A O 1
ATOM 663 N N . ALA A 1 80 ? -10.150 -4.340 15.164 1.00 87.88 80 ALA A N 1
ATOM 664 C CA . ALA A 1 80 ? -9.191 -5.423 15.325 1.00 87.88 80 ALA A CA 1
ATOM 665 C C . ALA A 1 80 ? -9.824 -6.725 14.806 1.00 87.88 80 ALA A C 1
ATOM 667 O O . ALA A 1 80 ? -11.049 -6.854 14.876 1.00 87.88 80 ALA A O 1
ATOM 668 N N . PRO A 1 81 ? -9.041 -7.665 14.248 1.00 82.81 81 PRO A N 1
ATOM 669 C CA . PRO A 1 81 ? -9.586 -8.984 13.982 1.00 82.81 81 PRO A CA 1
ATOM 670 C C . PRO A 1 81 ? -9.999 -9.554 15.337 1.00 82.81 81 PRO A C 1
ATOM 672 O O . PRO A 1 81 ? -9.256 -9.416 16.312 1.00 82.81 81 PRO A O 1
ATOM 675 N N . THR A 1 82 ? -11.175 -10.162 15.418 1.00 79.88 82 THR A N 1
ATOM 676 C CA . THR A 1 82 ? -11.453 -11.046 16.546 1.00 79.88 82 THR A CA 1
ATOM 677 C C . THR A 1 82 ? -10.405 -12.145 16.470 1.00 79.88 82 THR A C 1
ATOM 679 O O . THR A 1 82 ? -10.312 -12.796 15.429 1.00 79.88 82 THR A O 1
ATOM 682 N N . ALA A 1 83 ? -9.571 -12.292 17.503 1.00 65.62 83 ALA A N 1
ATOM 683 C CA . ALA A 1 83 ? -8.643 -13.411 17.572 1.00 65.62 83 ALA A CA 1
ATOM 684 C C . ALA A 1 83 ? -9.468 -14.687 17.392 1.00 65.62 83 ALA A C 1
ATOM 686 O O . ALA A 1 83 ? -10.351 -14.982 18.200 1.00 65.62 83 ALA A O 1
ATOM 687 N N . SER A 1 84 ? -9.252 -15.382 16.278 1.00 58.25 84 SER A N 1
ATOM 688 C CA . SER A 1 84 ? -9.801 -16.718 16.117 1.00 58.25 84 SER A CA 1
ATOM 689 C C . SER A 1 84 ? -9.066 -17.604 17.114 1.00 58.25 84 SER A C 1
ATOM 691 O O . SER A 1 84 ? -7.849 -17.479 17.255 1.00 58.25 84 SER A O 1
ATOM 693 N N . ALA A 1 85 ? -9.779 -18.495 17.802 1.00 58.62 85 ALA A N 1
ATOM 694 C CA . ALA A 1 85 ? -9.194 -19.408 18.788 1.00 58.62 85 ALA A CA 1
ATOM 695 C C . ALA A 1 85 ? -7.997 -20.222 18.236 1.00 58.62 85 ALA A C 1
ATOM 697 O O . ALA A 1 85 ? -7.166 -20.689 19.007 1.00 58.62 85 ALA A O 1
ATOM 698 N N . ALA A 1 86 ? -7.865 -20.331 16.909 1.00 59.00 86 ALA A N 1
ATOM 699 C CA . ALA A 1 86 ? -6.737 -20.960 16.225 1.00 59.00 86 ALA A CA 1
ATOM 700 C C . ALA A 1 86 ? -5.389 -20.215 16.377 1.00 59.00 86 ALA A C 1
ATOM 702 O O . ALA A 1 86 ? -4.347 -20.863 16.446 1.00 59.00 86 ALA A O 1
ATOM 703 N N . ASP A 1 87 ? -5.381 -18.880 16.492 1.00 55.19 87 ASP A N 1
ATOM 704 C CA . ASP A 1 87 ? -4.133 -18.100 16.614 1.00 55.19 87 ASP A CA 1
ATOM 705 C C . ASP A 1 87 ? -3.530 -18.172 18.031 1.00 55.19 87 ASP A C 1
ATOM 707 O O . ASP A 1 87 ? -2.343 -17.905 18.221 1.00 55.19 87 ASP A O 1
ATOM 711 N N . ALA A 1 88 ? -4.327 -18.563 19.034 1.00 55.28 88 ALA A N 1
ATOM 712 C CA . ALA A 1 88 ? -3.882 -18.689 20.423 1.00 55.28 88 ALA A CA 1
ATOM 713 C C . ALA A 1 88 ? -2.994 -19.925 20.661 1.00 55.28 88 ALA A C 1
ATOM 715 O O . ALA A 1 88 ? -2.160 -19.913 21.562 1.00 55.28 88 ALA A O 1
ATOM 716 N N . VAL A 1 89 ? -3.131 -20.971 19.837 1.00 55.75 89 VAL A N 1
ATOM 717 C CA . VAL A 1 89 ? -2.394 -22.237 20.003 1.00 55.75 89 VAL A CA 1
ATOM 718 C C . VAL A 1 89 ? -0.938 -22.127 19.530 1.00 55.75 89 VAL A C 1
ATOM 720 O O . VAL A 1 89 ? -0.065 -22.795 20.069 1.00 55.75 89 VAL A O 1
ATOM 723 N N . THR A 1 90 ? -0.626 -21.226 18.593 1.00 51.03 90 THR A N 1
ATOM 724 C CA . THR A 1 90 ? 0.721 -21.153 17.980 1.00 51.03 90 THR A CA 1
ATOM 725 C C . THR A 1 90 ? 1.702 -20.259 18.767 1.00 51.03 90 THR A C 1
ATOM 727 O O . THR A 1 90 ? 2.898 -20.228 18.487 1.00 51.03 90 THR A O 1
ATOM 730 N N . GLY A 1 91 ? 1.228 -19.520 19.777 1.00 45.31 91 GLY A N 1
ATOM 731 C CA . GLY A 1 91 ? 2.052 -18.581 20.549 1.00 45.31 91 GLY A CA 1
ATOM 732 C C . GLY A 1 91 ? 2.873 -19.190 21.694 1.00 45.31 91 GLY A C 1
ATOM 733 O O . GLY A 1 91 ? 3.681 -18.472 22.278 1.00 45.31 91 GLY A O 1
ATOM 734 N N . SER A 1 92 ? 2.676 -20.471 22.033 1.00 48.50 92 SER A N 1
ATOM 735 C CA . SER A 1 92 ? 3.203 -21.051 23.282 1.00 48.50 92 SER A CA 1
ATOM 736 C C . SER A 1 92 ? 4.536 -21.811 23.162 1.00 48.50 92 SER A C 1
ATOM 738 O O . SER A 1 92 ? 5.115 -22.130 24.195 1.00 48.50 92 SER A O 1
ATOM 740 N N . GLU A 1 93 ? 5.066 -22.083 21.963 1.00 46.41 93 GLU A N 1
ATOM 741 C CA . GLU A 1 93 ? 6.204 -23.020 21.792 1.00 46.41 93 GLU A CA 1
ATOM 742 C C . GLU A 1 93 ? 7.539 -22.384 21.350 1.00 46.41 93 GLU A C 1
ATOM 744 O O . GLU A 1 93 ? 8.404 -23.062 20.807 1.00 46.41 93 GLU A O 1
ATOM 749 N N . ARG A 1 94 ? 7.773 -21.083 21.582 1.00 47.28 94 ARG A N 1
ATOM 750 C CA . ARG A 1 94 ? 9.106 -20.474 21.346 1.00 47.28 94 ARG A CA 1
ATOM 751 C C . ARG A 1 94 ? 9.746 -19.880 22.595 1.00 47.28 94 ARG A C 1
ATOM 753 O O . ARG A 1 94 ? 10.232 -18.752 22.583 1.00 47.28 94 ARG A O 1
ATOM 760 N N . GLY A 1 95 ? 9.771 -20.676 23.658 1.00 45.91 95 GLY A N 1
ATOM 761 C CA . GLY A 1 95 ? 10.711 -20.533 24.763 1.00 45.91 95 GLY A CA 1
ATOM 762 C C . GLY A 1 95 ? 11.449 -21.856 24.961 1.00 45.91 95 GLY A C 1
ATOM 763 O O . GLY A 1 95 ? 10.794 -22.872 25.152 1.00 45.91 95 GLY A O 1
ATOM 764 N N . VAL A 1 96 ? 12.786 -21.799 24.960 1.00 44.00 96 VAL A N 1
ATOM 765 C CA . VAL A 1 96 ? 13.755 -22.897 25.170 1.00 44.00 96 VAL A CA 1
ATOM 766 C C . VAL A 1 96 ? 14.116 -23.699 23.911 1.00 44.00 96 VAL A C 1
ATOM 768 O O . VAL A 1 96 ? 13.509 -24.719 23.609 1.00 44.00 96 VAL A O 1
ATOM 771 N N . GLN A 1 97 ? 15.155 -23.246 23.204 1.00 39.53 97 GLN A N 1
ATOM 772 C CA . GLN A 1 97 ? 16.486 -23.879 23.186 1.00 39.53 97 GLN A CA 1
ATOM 773 C C . GLN A 1 97 ? 17.513 -22.927 22.566 1.00 39.53 97 GLN A C 1
ATOM 775 O O . GLN A 1 97 ? 17.157 -22.227 21.591 1.00 39.53 97 GLN A O 1
#

Radius of gyration: 18.49 Å; chains: 1; bounding box: 38×38×42 Å